Protein AF-A0A7H4NYJ3-F1 (afdb_monomer_lite)

Sequence (142 aa):
MNAIDPRCFAASTINTISISGGKDSLAQWLRAIENDVPHISVFADTGHEHPQTMEYLDYLESKLGKVIRVKADFTRQIEGKRKFIAEKWPVSLVQECGMSPDEAAERIHRALEILKPTGNPFLDLCMWKGRFPFNKGPFLHV

InterPro domains:
  IPR002500 Phosphoadenosine phosphosulphate reductase domain [PF01507] (16-103)
  IPR014729 Rossmann-like alpha/beta/alpha sandwich fold [G3DSA:3.40.50.620] (9-100)

Secondary structure (DSSP, 8-state):
--PPPGGGG-TT---EEEE-SSHHHHHHHHHHHHTT---EEEEEE-S---HHHHHHHHHHHHHH--EEEEE---HHHHHHHHHHHHHHHHHHHHHTT---HHHHHHHHHHHHHH-S--S-HHHHHHHHHTS--BTTB-SS--

Foldseek 3Di:
DPDDDCLLVDPPDEAEQEDQLDPVSVVVLVVCVVVVRDYAAEYECQLPDDVVSVVSVVVCCVPRHDYHYDYDDCQVLLVVVLVCLVPPQCCCCCPVVVDDSVVSVVVSVVLNVPSHDPVRNQVNVCNSVVHHADDVRHPDDD

pLDDT: mean 93.86, std 8.03, range [46.22, 98.12]

Radius of gyration: 21.92 Å; chains: 1; bounding box: 50×28×57 Å

Structure (mmCIF, N/CA/C/O backbone):
data_AF-A0A7H4NYJ3-F1
#
_entry.id   AF-A0A7H4NYJ3-F1
#
loop_
_atom_site.group_PDB
_atom_site.id
_atom_site.type_symbol
_atom_site.label_atom_id
_atom_site.label_alt_id
_atom_site.label_comp_id
_atom_site.label_asym_id
_atom_site.label_entity_id
_atom_site.label_seq_id
_atom_site.pdbx_PDB_ins_code
_atom_site.Cartn_x
_atom_site.Cartn_y
_atom_site.Cartn_z
_atom_site.occupancy
_atom_site.B_iso_or_equiv
_atom_site.auth_seq_id
_atom_site.auth_comp_id
_atom_site.auth_asym_id
_atom_site.auth_atom_id
_atom_site.pdbx_PDB_model_num
ATOM 1 N N . MET A 1 1 ? -16.957 19.275 25.413 1.00 50.69 1 MET A N 1
ATOM 2 C CA . MET A 1 1 ? -17.313 18.041 24.682 1.00 50.69 1 MET A CA 1
ATOM 3 C C . MET A 1 1 ? -16.853 18.220 23.248 1.00 50.69 1 MET A C 1
ATOM 5 O O . MET A 1 1 ? -17.430 19.039 22.548 1.00 50.69 1 MET A O 1
ATOM 9 N N . ASN A 1 2 ? -15.772 17.552 22.839 1.00 61.06 2 ASN A N 1
ATOM 10 C CA . ASN A 1 2 ? -15.347 17.579 21.438 1.00 61.06 2 ASN A CA 1
ATOM 11 C C . ASN A 1 2 ? -16.333 16.725 20.641 1.00 61.06 2 ASN A C 1
ATOM 13 O O . ASN A 1 2 ? -16.286 15.498 20.726 1.00 61.06 2 ASN A O 1
ATOM 17 N N . ALA A 1 3 ? -17.265 17.383 19.955 1.00 83.81 3 ALA A N 1
ATOM 18 C CA . ALA A 1 3 ? -18.274 16.718 19.149 1.00 83.81 3 ALA A CA 1
ATOM 19 C C . ALA A 1 3 ? -17.587 15.961 18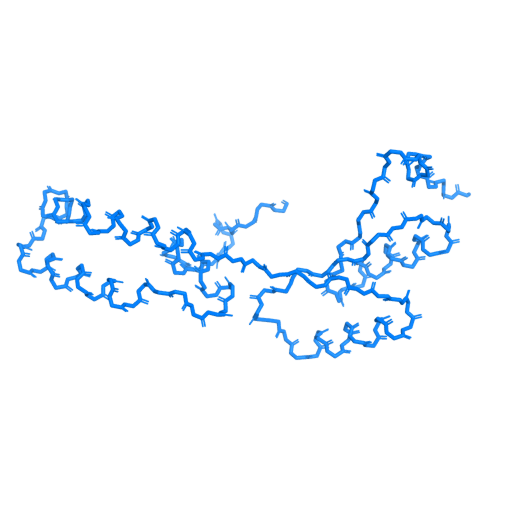.005 1.00 83.81 3 ALA A C 1
ATOM 21 O O . ALA A 1 3 ? -16.841 16.551 17.224 1.00 83.81 3 ALA A O 1
ATOM 22 N N . ILE A 1 4 ? -17.813 14.650 17.935 1.00 93.50 4 ILE A N 1
ATOM 23 C CA . ILE A 1 4 ? -17.545 13.888 16.717 1.00 93.50 4 ILE A CA 1
ATOM 24 C C . ILE A 1 4 ? -18.480 14.417 15.627 1.00 93.50 4 ILE A C 1
ATOM 26 O O . ILE A 1 4 ? -19.634 14.743 15.907 1.00 93.50 4 ILE A O 1
ATOM 30 N N . ASP A 1 5 ? -17.983 14.509 14.396 1.00 93.88 5 ASP A N 1
ATOM 31 C CA . ASP A 1 5 ? -18.804 14.910 13.258 1.00 93.88 5 ASP A CA 1
ATOM 32 C C . ASP A 1 5 ? -20.020 13.967 13.118 1.00 93.88 5 ASP A C 1
ATOM 34 O O . ASP A 1 5 ? -19.830 12.753 12.985 1.00 93.88 5 ASP A O 1
ATOM 38 N N . PRO A 1 6 ? -21.268 14.477 13.122 1.00 94.50 6 PRO A N 1
ATOM 39 C CA . PRO A 1 6 ? -22.465 13.640 13.028 1.00 94.50 6 PRO A CA 1
ATOM 40 C C . PRO A 1 6 ? -22.505 12.745 11.783 1.00 94.50 6 PRO A C 1
ATOM 42 O O . PRO A 1 6 ? -23.139 11.689 11.800 1.00 94.50 6 PRO A O 1
ATOM 45 N N . ARG A 1 7 ? -21.809 13.126 10.702 1.00 95.06 7 ARG A N 1
ATOM 46 C CA . ARG A 1 7 ? -21.730 12.332 9.466 1.00 95.06 7 ARG A CA 1
ATOM 47 C C . ARG A 1 7 ? -21.062 10.980 9.679 1.00 95.06 7 ARG A C 1
ATOM 49 O O . ARG A 1 7 ? -21.376 10.050 8.937 1.00 95.06 7 ARG A O 1
ATOM 56 N N . CYS A 1 8 ? -20.214 10.847 10.700 1.00 96.12 8 CYS A N 1
ATOM 57 C CA . CYS A 1 8 ? -19.591 9.580 11.069 1.00 96.12 8 CYS A CA 1
ATOM 58 C C . CYS A 1 8 ? -20.615 8.517 11.511 1.00 96.12 8 CYS A C 1
ATOM 60 O O . CYS A 1 8 ? -20.285 7.338 11.525 1.00 96.12 8 CYS A O 1
ATOM 62 N N . PHE A 1 9 ? -21.853 8.901 11.834 1.00 96.38 9 PHE A N 1
ATOM 63 C CA . PHE A 1 9 ? -22.914 7.977 12.252 1.00 96.38 9 PHE A CA 1
ATOM 64 C C . PHE A 1 9 ? -23.999 7.765 11.185 1.00 96.38 9 PHE A C 1
ATOM 66 O O . PHE A 1 9 ? -24.966 7.043 11.423 1.00 96.38 9 PHE A O 1
ATOM 73 N N . ALA A 1 10 ? -23.882 8.393 10.011 1.00 96.19 10 ALA A N 1
ATOM 74 C CA . ALA A 1 10 ? -24.883 8.246 8.960 1.00 96.19 10 ALA A CA 1
ATOM 75 C C . ALA A 1 10 ? -24.819 6.848 8.317 1.00 96.19 10 ALA A C 1
ATOM 77 O O . ALA A 1 10 ? -23.743 6.330 8.033 1.00 96.19 10 ALA A O 1
ATOM 78 N N . ALA A 1 11 ? -25.983 6.256 8.026 1.00 92.88 11 ALA A N 1
ATOM 79 C CA . ALA A 1 11 ? -26.090 4.884 7.512 1.00 92.88 11 ALA A CA 1
ATOM 80 C C . ALA A 1 11 ? -25.396 4.656 6.152 1.00 92.88 11 ALA A C 1
ATOM 82 O O . ALA A 1 11 ? -25.026 3.532 5.828 1.00 92.88 11 ALA A O 1
ATOM 83 N N . SER A 1 12 ? -25.217 5.712 5.354 1.00 94.44 12 SER A N 1
ATOM 84 C CA . SER A 1 12 ? -24.526 5.676 4.059 1.00 94.44 12 SER A CA 1
ATOM 85 C C . SER A 1 12 ? -23.048 6.081 4.140 1.00 94.44 12 SER A C 1
ATOM 87 O O . SER A 1 12 ? -22.437 6.345 3.105 1.00 94.44 12 SER A O 1
ATOM 89 N N . THR A 1 13 ? -22.478 6.185 5.344 1.00 95.81 13 THR A N 1
ATOM 90 C CA . THR A 1 13 ? -21.075 6.558 5.560 1.00 95.81 13 THR A CA 1
ATOM 91 C C . THR A 1 13 ? -20.243 5.330 5.910 1.00 95.81 13 THR A C 1
ATOM 93 O O . THR A 1 13 ? -20.614 4.532 6.766 1.00 95.81 13 THR A O 1
ATOM 96 N N . ILE A 1 14 ? -19.068 5.215 5.288 1.00 96.25 14 ILE A N 1
ATOM 97 C CA . ILE A 1 14 ? -18.027 4.265 5.689 1.00 96.25 14 ILE A CA 1
ATOM 98 C C . ILE A 1 14 ? -16.869 5.077 6.262 1.00 96.25 14 ILE A C 1
ATOM 100 O O . ILE A 1 14 ? -16.183 5.781 5.522 1.00 96.25 14 ILE A O 1
ATOM 104 N N . ASN A 1 15 ? -16.641 4.979 7.573 1.00 97.31 15 ASN A N 1
ATOM 105 C CA . ASN A 1 15 ? -15.473 5.597 8.195 1.00 97.31 15 ASN A CA 1
ATOM 106 C C . ASN A 1 15 ? -14.288 4.638 8.124 1.00 97.31 15 ASN A C 1
ATOM 108 O O . ASN A 1 15 ? -14.364 3.501 8.592 1.00 97.31 15 ASN A O 1
ATOM 112 N N . THR A 1 16 ? -13.174 5.110 7.582 1.00 97.12 16 THR A N 1
ATOM 113 C CA . THR A 1 16 ? -11.915 4.363 7.549 1.00 97.12 16 THR A CA 1
ATOM 114 C C . THR A 1 16 ? -10.873 5.066 8.400 1.00 97.12 16 THR A C 1
ATOM 116 O O . THR A 1 16 ? -10.687 6.277 8.277 1.00 97.12 16 THR A O 1
ATOM 119 N N . ILE A 1 17 ? -10.155 4.309 9.222 1.00 97.31 17 ILE A N 1
ATOM 120 C CA . ILE A 1 17 ? -9.027 4.811 10.004 1.00 97.31 17 ILE A CA 1
ATOM 121 C C . ILE A 1 17 ? -7.765 4.149 9.467 1.00 97.31 17 ILE A C 1
ATOM 123 O O . ILE A 1 17 ? -7.596 2.937 9.584 1.00 97.31 17 ILE A O 1
ATOM 127 N N . SER A 1 18 ? -6.889 4.951 8.859 1.00 96.75 18 SER A N 1
ATOM 128 C CA . SER A 1 18 ? -5.582 4.475 8.412 1.00 96.75 18 SER A CA 1
ATOM 129 C C . SER A 1 18 ? -4.658 4.350 9.617 1.00 96.75 18 SER A C 1
ATOM 131 O O . SER A 1 18 ? -4.306 5.347 10.246 1.00 96.75 18 SER A O 1
ATOM 133 N N . ILE A 1 19 ? -4.252 3.127 9.923 1.00 96.75 19 ILE A N 1
ATOM 134 C CA . ILE A 1 19 ? -3.294 2.810 10.974 1.00 96.75 19 ILE A CA 1
ATOM 135 C C . ILE A 1 19 ? -1.907 2.768 10.341 1.00 96.75 19 ILE A C 1
ATOM 137 O O . ILE A 1 19 ? -1.750 2.238 9.247 1.00 96.75 19 ILE A O 1
ATOM 141 N N . SER A 1 20 ? -0.906 3.342 11.004 1.00 94.44 20 SER A N 1
ATOM 142 C CA . SER A 1 20 ? 0.501 3.274 10.572 1.00 94.44 20 SER A CA 1
ATOM 143 C C . SER A 1 20 ? 1.423 2.658 11.624 1.00 94.44 20 SER A C 1
ATOM 145 O O . SER A 1 20 ? 2.619 2.533 11.397 1.00 94.44 20 SER A O 1
ATOM 147 N N . GLY A 1 21 ? 0.889 2.330 12.806 1.00 92.88 21 GLY A N 1
ATOM 148 C CA . GLY A 1 21 ? 1.692 2.018 13.992 1.00 92.88 21 GLY A CA 1
ATOM 149 C C . GLY A 1 21 ? 2.249 3.266 14.692 1.00 92.88 21 GLY A C 1
ATOM 150 O O . GLY A 1 21 ? 2.933 3.154 15.703 1.00 92.88 21 GLY A O 1
ATOM 151 N N . GLY A 1 22 ? 1.948 4.471 14.194 1.00 95.19 22 GLY A N 1
ATOM 152 C CA . GLY A 1 22 ? 2.324 5.731 14.831 1.00 95.19 22 GLY A CA 1
ATOM 153 C C . GLY A 1 22 ? 1.298 6.227 15.856 1.00 95.19 22 GLY A C 1
ATOM 154 O O . GLY A 1 22 ? 0.101 5.940 15.755 1.00 95.19 22 GLY A O 1
ATOM 155 N N . LYS A 1 23 ? 1.762 7.061 16.796 1.00 96.12 23 LYS A N 1
ATOM 156 C CA . LYS A 1 23 ? 0.959 7.630 17.896 1.00 96.12 23 LYS A CA 1
ATOM 157 C C . LYS A 1 23 ? -0.320 8.347 17.439 1.00 96.12 23 LYS A C 1
ATOM 159 O O . LYS A 1 23 ? -1.352 8.210 18.082 1.00 96.12 23 LYS A O 1
ATOM 164 N N . ASP A 1 24 ? -0.263 9.079 16.325 1.00 96.69 24 ASP A N 1
ATOM 165 C CA . ASP A 1 24 ? -1.386 9.907 15.867 1.00 96.69 24 ASP A CA 1
ATOM 166 C C . ASP A 1 24 ? -2.491 9.032 15.253 1.00 96.69 24 ASP A C 1
ATOM 168 O O . ASP A 1 24 ? -3.672 9.221 15.540 1.00 96.69 24 ASP A O 1
ATOM 172 N N . SER A 1 25 ? -2.103 7.994 14.499 1.00 96.50 25 SER A N 1
ATOM 173 C CA . SER A 1 25 ? -3.044 6.993 13.980 1.00 96.50 25 SER A CA 1
ATOM 174 C C . SER A 1 25 ? -3.712 6.184 15.097 1.00 96.50 25 SER A C 1
ATOM 176 O O . SER A 1 25 ? -4.910 5.910 15.034 1.00 96.50 25 SER A O 1
ATOM 178 N N . LEU A 1 26 ? -2.965 5.876 16.166 1.00 97.75 26 LEU A N 1
ATOM 179 C CA . LEU A 1 26 ? -3.509 5.241 17.364 1.00 97.75 26 LEU A CA 1
ATOM 180 C C . LEU A 1 26 ? -4.488 6.165 18.095 1.00 97.75 26 LEU A C 1
ATOM 182 O O . LEU A 1 26 ? -5.574 5.728 18.462 1.00 97.75 26 LEU A O 1
ATOM 186 N N . ALA A 1 27 ? -4.132 7.437 18.289 1.00 97.38 27 ALA A N 1
ATOM 187 C CA . ALA A 1 27 ? -5.001 8.405 18.952 1.00 97.38 27 ALA A CA 1
ATOM 188 C C . ALA A 1 27 ? -6.339 8.560 18.213 1.00 97.38 27 ALA A C 1
ATOM 190 O O . ALA A 1 27 ? -7.390 8.592 18.851 1.00 97.38 27 ALA A O 1
ATOM 191 N N . GLN A 1 28 ? -6.319 8.588 16.877 1.00 96.44 28 GLN A N 1
ATOM 192 C CA . GLN A 1 28 ? -7.541 8.611 16.071 1.00 96.44 28 GLN A CA 1
ATOM 193 C C . GLN A 1 28 ? -8.381 7.338 16.252 1.00 96.44 28 GLN A C 1
ATOM 195 O O . GLN A 1 28 ? -9.603 7.428 16.365 1.00 96.44 28 GLN A O 1
ATOM 200 N N . TRP A 1 29 ? -7.745 6.165 16.313 1.00 97.81 29 TRP A N 1
ATOM 201 C CA . TRP A 1 29 ? -8.447 4.900 16.531 1.00 97.81 29 TRP A CA 1
ATOM 202 C C . TRP A 1 29 ? -9.102 4.834 17.915 1.00 97.81 29 TRP A C 1
ATOM 204 O O . TRP A 1 29 ? -10.299 4.569 18.017 1.00 97.81 29 TRP A O 1
ATOM 214 N N . LEU A 1 30 ? -8.356 5.172 18.971 1.00 97.81 30 LEU A N 1
ATOM 215 C CA . LEU A 1 30 ? -8.881 5.240 20.337 1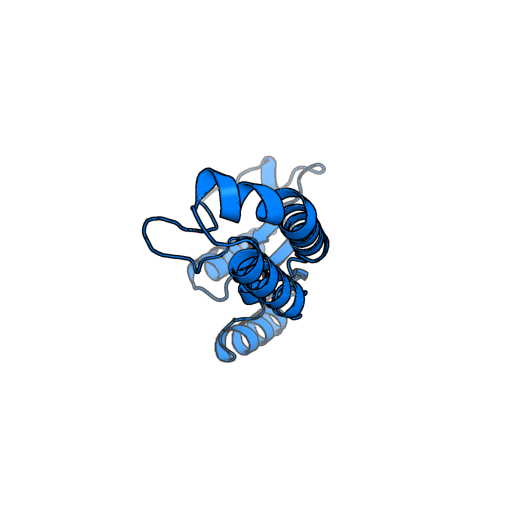.00 97.81 30 LEU A CA 1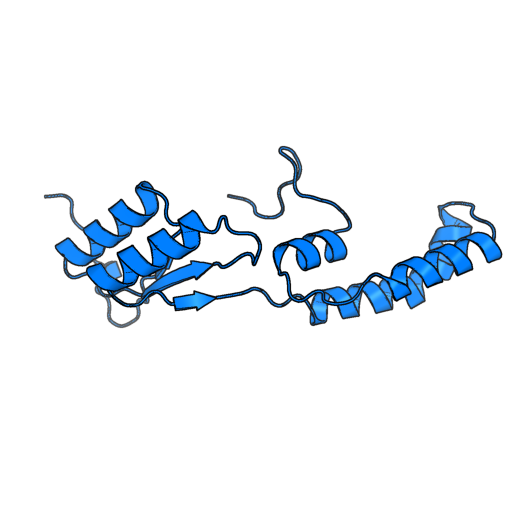
ATOM 216 C C . LEU A 1 30 ? -10.031 6.240 20.441 1.00 97.81 30 LEU A C 1
ATOM 218 O O . LEU A 1 30 ? -11.065 5.929 21.021 1.00 97.81 30 LEU A O 1
ATOM 222 N N . ARG A 1 31 ? -9.905 7.404 19.793 1.00 96.81 31 ARG A N 1
ATOM 223 C CA . ARG A 1 31 ? -10.968 8.410 19.755 1.00 96.81 31 ARG A CA 1
ATOM 224 C C . ARG A 1 31 ? -12.258 7.866 19.142 1.00 96.81 31 ARG A C 1
ATOM 226 O O . ARG A 1 31 ? -13.335 8.179 19.643 1.00 96.81 31 ARG A O 1
ATOM 233 N N . ALA A 1 32 ? -12.163 7.089 18.066 1.00 97.00 32 ALA A N 1
ATOM 234 C CA . ALA A 1 32 ? -13.324 6.473 17.434 1.00 97.00 32 ALA A CA 1
ATOM 235 C C . ALA A 1 32 ? -13.974 5.418 18.340 1.00 97.00 32 ALA A C 1
ATOM 237 O O . ALA A 1 32 ? -15.196 5.414 18.465 1.00 97.00 32 ALA A O 1
ATOM 238 N N . ILE A 1 33 ? -13.166 4.587 19.010 1.00 97.12 33 ILE A N 1
ATOM 239 C CA . ILE A 1 33 ? -13.638 3.582 19.976 1.00 97.12 33 ILE A CA 1
ATOM 240 C C . ILE A 1 33 ? -14.356 4.250 21.155 1.00 97.12 33 ILE A C 1
ATOM 242 O O . ILE A 1 33 ? -15.485 3.895 21.463 1.00 97.12 33 ILE A O 1
ATOM 246 N N . GLU A 1 34 ? -13.742 5.258 21.779 1.00 96.94 34 GLU A N 1
ATOM 247 C CA . GLU A 1 34 ? -14.295 5.971 22.942 1.00 96.94 34 GLU A CA 1
ATOM 248 C C . GLU A 1 34 ? -15.615 6.705 22.662 1.00 96.94 34 GLU A C 1
ATOM 250 O O . GLU A 1 34 ? -16.299 7.111 23.597 1.00 96.94 34 GLU A O 1
ATOM 255 N N . ASN A 1 35 ? -15.941 6.945 21.389 1.00 96.56 35 ASN A N 1
ATOM 256 C CA . ASN A 1 35 ? -17.152 7.654 20.972 1.00 96.56 35 ASN A CA 1
ATOM 257 C C . ASN A 1 35 ? -18.090 6.761 20.142 1.00 96.56 35 ASN A C 1
ATOM 259 O O . ASN A 1 35 ? -18.938 7.293 19.425 1.00 96.56 35 ASN A O 1
ATOM 263 N N . ASP A 1 36 ? -17.908 5.437 20.196 1.00 95.94 36 ASP A N 1
ATOM 264 C CA . ASP A 1 36 ? -18.739 4.440 19.507 1.00 95.94 36 ASP A CA 1
ATOM 265 C C . ASP A 1 36 ? -18.926 4.719 18.003 1.00 95.94 36 ASP A C 1
ATOM 267 O O . ASP A 1 36 ? -19.971 4.442 17.413 1.00 95.94 36 ASP A O 1
ATOM 271 N N . VAL A 1 37 ? -17.907 5.290 17.354 1.00 96.88 37 VAL A N 1
ATOM 272 C CA . VAL A 1 37 ? -17.952 5.599 15.922 1.00 96.88 37 VAL A CA 1
ATOM 273 C C . VAL A 1 37 ? -17.807 4.299 15.132 1.00 96.88 37 VAL A C 1
ATOM 275 O O . VAL A 1 37 ? -16.764 3.650 15.251 1.00 96.88 37 VAL A O 1
ATOM 278 N N . PRO A 1 38 ? -18.769 3.915 14.272 1.00 96.56 38 PRO A N 1
ATOM 279 C CA . PRO A 1 38 ? -18.612 2.747 13.409 1.00 96.56 38 PRO A CA 1
ATOM 280 C C . PRO A 1 38 ? -17.452 2.971 12.437 1.00 96.56 38 PRO A C 1
ATOM 282 O O . PRO A 1 38 ? -17.466 3.944 11.686 1.00 96.56 38 PRO A O 1
ATOM 285 N N . HIS A 1 39 ? -16.435 2.110 12.434 1.00 97.38 39 HIS A N 1
ATOM 286 C CA . HIS A 1 39 ? -15.243 2.319 11.611 1.00 97.38 39 HIS A CA 1
ATOM 287 C C . HIS A 1 39 ? -14.603 1.016 11.136 1.00 97.38 39 HIS A C 1
ATOM 289 O O . HIS A 1 39 ? -14.838 -0.062 11.679 1.00 97.38 39 HIS A O 1
ATOM 295 N N . ILE A 1 40 ? -13.758 1.151 10.117 1.00 97.94 40 ILE A N 1
ATOM 296 C CA . ILE A 1 40 ? -12.879 0.104 9.609 1.00 97.94 40 ILE A CA 1
ATOM 297 C C . ILE A 1 40 ? -11.436 0.571 9.792 1.00 97.94 40 ILE A C 1
ATOM 299 O O . ILE A 1 40 ? -11.017 1.562 9.189 1.00 97.94 40 ILE A O 1
ATOM 303 N N . SER A 1 41 ? -10.671 -0.153 10.601 1.00 98.12 41 SER A N 1
ATOM 304 C CA . SER A 1 41 ? -9.231 0.069 10.745 1.00 98.12 41 SER A CA 1
ATOM 305 C C . SER A 1 41 ? -8.488 -0.600 9.594 1.00 98.12 41 SER A C 1
ATOM 307 O O . SER A 1 41 ? -8.687 -1.788 9.333 1.00 98.12 41 SER A O 1
ATOM 309 N N . VAL A 1 42 ? -7.645 0.155 8.891 1.00 98.06 42 VAL A N 1
ATOM 310 C CA . VAL A 1 42 ? -6.927 -0.306 7.695 1.00 98.06 42 VAL A CA 1
ATOM 311 C C . VAL A 1 42 ? -5.440 0.001 7.824 1.00 98.06 42 VAL A C 1
ATOM 313 O O . VAL A 1 42 ? -5.067 1.121 8.156 1.00 98.06 42 VAL A O 1
ATOM 316 N N . PHE A 1 43 ? -4.590 -0.973 7.517 1.00 97.56 43 PHE A N 1
ATOM 317 C CA . PHE A 1 43 ? -3.144 -0.810 7.398 1.00 97.56 43 PHE A CA 1
ATOM 318 C C . PHE A 1 43 ? -2.714 -1.013 5.941 1.00 97.56 43 PHE A C 1
ATOM 320 O O . PHE A 1 43 ? -3.036 -2.038 5.333 1.00 97.56 43 PHE A O 1
ATOM 327 N N . ALA A 1 44 ? -1.988 -0.044 5.383 1.00 95.38 44 ALA A N 1
ATOM 328 C CA . ALA A 1 44 ? -1.413 -0.135 4.044 1.00 95.38 44 ALA A CA 1
ATOM 329 C C . ALA A 1 44 ? -0.002 -0.735 4.127 1.00 95.38 44 ALA A C 1
ATOM 331 O O . ALA A 1 44 ? 0.968 -0.024 4.365 1.00 95.38 44 ALA A O 1
ATOM 332 N N . ASP A 1 45 ? 0.101 -2.049 3.933 1.00 94.94 45 ASP A N 1
ATOM 333 C CA . ASP A 1 45 ? 1.363 -2.781 4.008 1.00 94.94 45 ASP A CA 1
ATOM 334 C C . ASP A 1 45 ? 2.190 -2.539 2.735 1.00 94.94 45 ASP A C 1
ATOM 336 O O . ASP A 1 45 ? 1.823 -2.943 1.625 1.00 94.94 45 ASP A O 1
ATOM 340 N N . THR A 1 46 ? 3.323 -1.859 2.901 1.00 91.69 46 THR A N 1
ATOM 341 C CA . THR A 1 46 ? 4.252 -1.528 1.813 1.00 91.69 46 THR A CA 1
ATOM 342 C C . THR A 1 46 ? 5.123 -2.711 1.381 1.00 91.69 46 THR A C 1
ATOM 344 O O . THR A 1 46 ? 5.801 -2.639 0.355 1.00 91.69 46 THR A O 1
ATOM 347 N N . GLY A 1 47 ? 5.131 -3.803 2.150 1.00 91.88 47 GLY A N 1
ATOM 348 C CA . GLY A 1 47 ? 6.071 -4.917 2.040 1.00 91.88 47 GLY A CA 1
ATOM 349 C C . GLY A 1 47 ? 7.502 -4.572 2.454 1.00 91.88 47 GLY A C 1
ATOM 350 O O . GLY A 1 47 ? 8.392 -5.401 2.274 1.00 91.88 47 GLY A O 1
ATOM 351 N N . HIS A 1 48 ? 7.747 -3.372 2.987 1.00 92.75 48 HIS A N 1
ATOM 352 C CA . HIS A 1 48 ? 9.062 -2.922 3.451 1.00 92.75 48 HIS A CA 1
ATOM 353 C C . HIS A 1 48 ? 8.996 -2.262 4.839 1.00 92.75 48 HIS A C 1
ATOM 355 O O . HIS A 1 48 ? 9.788 -1.383 5.173 1.00 92.75 48 HIS A O 1
ATOM 361 N N . GLU A 1 49 ? 8.028 -2.682 5.649 1.00 93.81 49 GLU A N 1
ATOM 362 C CA . GLU A 1 49 ? 7.851 -2.200 7.015 1.00 93.81 49 GLU A CA 1
ATOM 363 C C . GLU A 1 49 ? 8.908 -2.775 7.954 1.00 93.81 49 GLU A C 1
ATOM 365 O O . GLU A 1 49 ? 9.372 -3.907 7.791 1.00 93.81 49 GLU A O 1
ATOM 370 N N . HIS A 1 50 ? 9.260 -2.009 8.985 1.00 94.44 50 HIS A N 1
ATOM 371 C CA . HIS A 1 50 ? 10.138 -2.517 10.031 1.00 94.44 50 HIS A CA 1
ATOM 372 C C . HIS A 1 50 ? 9.438 -3.655 10.807 1.00 94.44 50 HIS A C 1
ATOM 374 O O . HIS A 1 50 ? 8.264 -3.498 11.153 1.00 94.44 50 HIS A O 1
ATOM 380 N N . PRO A 1 51 ? 10.120 -4.767 11.159 1.00 96.12 51 PRO A N 1
ATOM 381 C CA . PRO A 1 51 ? 9.498 -5.879 11.888 1.00 96.12 51 PRO A CA 1
ATOM 382 C C . PRO A 1 51 ? 8.780 -5.455 13.176 1.00 96.12 51 PRO A C 1
ATOM 384 O O . PRO A 1 51 ? 7.655 -5.878 13.421 1.00 96.12 51 PRO A O 1
ATOM 387 N N . GLN A 1 52 ? 9.368 -4.525 13.938 1.00 96.31 52 GLN A N 1
ATOM 388 C CA . GLN A 1 52 ? 8.738 -3.984 15.152 1.00 96.31 52 GLN A CA 1
ATOM 389 C C . GLN A 1 52 ? 7.418 -3.248 14.875 1.00 96.31 52 GLN A C 1
ATOM 391 O O . GLN A 1 52 ? 6.535 -3.246 15.726 1.00 96.31 52 GLN A O 1
ATOM 396 N N . THR A 1 53 ? 7.259 -2.628 13.699 1.00 95.44 53 THR A N 1
ATOM 397 C CA . THR A 1 53 ? 5.980 -2.021 13.303 1.00 95.44 53 THR A CA 1
ATOM 398 C C . THR A 1 53 ? 4.919 -3.102 13.155 1.00 95.44 53 THR A C 1
ATOM 400 O O . THR A 1 53 ? 3.810 -2.943 13.654 1.00 95.44 53 THR A O 1
ATOM 403 N N . MET A 1 54 ? 5.265 -4.223 12.522 1.00 96.56 54 MET A N 1
ATOM 404 C CA . MET A 1 54 ? 4.341 -5.338 12.319 1.00 96.56 54 MET A CA 1
ATOM 405 C C . MET A 1 54 ? 3.953 -5.996 13.647 1.00 96.56 54 MET A C 1
ATOM 407 O O . MET A 1 54 ? 2.766 -6.179 13.899 1.00 96.56 54 MET A O 1
ATOM 411 N N . GLU A 1 55 ? 4.923 -6.242 14.532 1.00 97.75 55 GLU A N 1
ATOM 412 C CA . GLU A 1 55 ? 4.678 -6.743 15.894 1.00 97.75 55 GLU A CA 1
ATOM 413 C C . GLU A 1 55 ? 3.781 -5.792 16.698 1.00 97.75 55 GLU A C 1
ATOM 415 O O . GLU A 1 55 ? 2.874 -6.217 17.416 1.00 97.75 55 GLU A O 1
ATOM 420 N N . TYR A 1 56 ? 4.003 -4.482 16.564 1.00 97.50 56 TYR A N 1
ATOM 421 C CA . TYR A 1 56 ? 3.179 -3.488 17.236 1.00 97.50 56 TYR A CA 1
ATOM 422 C C . TYR A 1 56 ? 1.747 -3.456 16.689 1.00 97.50 56 TYR A C 1
ATOM 424 O O . TYR A 1 56 ? 0.802 -3.328 17.465 1.00 97.50 56 TYR A O 1
ATOM 432 N N . LEU A 1 57 ? 1.559 -3.622 15.378 1.00 97.44 57 LEU A N 1
ATOM 433 C CA . LEU A 1 57 ? 0.231 -3.741 14.775 1.00 97.44 57 LEU A CA 1
ATOM 434 C C . LEU A 1 57 ? -0.494 -5.005 15.246 1.00 97.44 57 LEU A C 1
ATOM 436 O O . LEU A 1 57 ? -1.680 -4.916 15.553 1.00 97.44 57 LEU A O 1
ATOM 440 N N . ASP A 1 58 ? 0.204 -6.138 15.369 1.00 97.88 58 ASP A N 1
ATOM 441 C CA . ASP A 1 58 ? -0.356 -7.373 15.936 1.00 97.88 58 ASP A CA 1
ATOM 442 C C . ASP A 1 58 ? -0.803 -7.149 17.391 1.00 97.88 58 ASP A C 1
ATOM 444 O O . ASP A 1 58 ? -1.904 -7.539 17.792 1.00 97.88 58 ASP A O 1
ATOM 448 N N . TYR A 1 59 ? 0.022 -6.453 18.183 1.00 98.00 59 TYR A N 1
ATOM 449 C CA . TYR A 1 59 ? -0.333 -6.060 19.544 1.00 98.00 59 TYR A CA 1
ATOM 450 C C . TYR A 1 59 ? -1.581 -5.168 19.574 1.00 98.00 59 TYR A C 1
ATOM 452 O O . TYR A 1 59 ? -2.513 -5.459 20.326 1.00 98.00 59 TYR A O 1
ATOM 460 N N . LEU A 1 60 ? -1.636 -4.109 18.763 1.00 97.38 60 LEU A N 1
ATOM 461 C CA . LEU A 1 60 ? -2.797 -3.218 18.706 1.00 97.38 60 LEU A CA 1
ATOM 462 C C . LEU A 1 60 ? -4.062 -3.961 18.266 1.00 97.38 60 LEU A C 1
ATOM 464 O O . LEU A 1 60 ? -5.108 -3.787 18.886 1.00 97.38 60 LEU A O 1
ATOM 468 N N . GLU A 1 61 ? -3.961 -4.828 17.261 1.00 97.25 61 GLU A N 1
ATOM 469 C CA . GLU A 1 61 ? -5.069 -5.655 16.782 1.00 97.25 61 GLU A CA 1
ATOM 470 C C . GLU A 1 61 ? -5.615 -6.565 17.894 1.00 97.25 61 GLU A C 1
ATOM 472 O O . GLU A 1 61 ? -6.829 -6.653 18.088 1.00 97.25 61 GLU A O 1
ATOM 477 N N . SER A 1 62 ? -4.730 -7.147 18.715 1.00 97.88 62 SER A N 1
ATOM 478 C CA . SER A 1 62 ? -5.115 -7.963 19.878 1.00 97.88 62 SER A CA 1
ATOM 479 C C . SER A 1 62 ? -5.841 -7.186 20.987 1.00 97.88 62 SER A C 1
ATOM 481 O O . SER A 1 62 ? -6.525 -7.790 21.815 1.00 97.88 62 SER A O 1
ATOM 483 N N . LYS A 1 63 ? -5.677 -5.857 21.042 1.00 97.88 63 LYS A N 1
ATOM 484 C CA . LYS A 1 63 ? -6.233 -4.994 22.098 1.00 97.88 63 LYS A CA 1
ATOM 485 C C . LYS A 1 63 ? -7.463 -4.214 21.658 1.00 97.88 63 LYS A C 1
ATOM 487 O O . LYS A 1 63 ? -8.357 -4.008 22.472 1.00 97.88 63 LYS A O 1
ATOM 492 N N . LEU A 1 64 ? -7.481 -3.753 20.413 1.00 97.19 64 LEU A N 1
ATOM 493 C CA . LEU A 1 64 ? -8.437 -2.764 19.913 1.00 97.19 64 LEU A CA 1
ATOM 494 C C . LEU A 1 64 ? -9.366 -3.324 18.830 1.00 97.19 64 LEU A C 1
ATOM 496 O O . LEU A 1 64 ? -10.380 -2.704 18.520 1.00 97.19 64 LEU A O 1
ATOM 500 N N . GLY A 1 65 ? -9.053 -4.501 18.282 1.00 96.12 65 GLY A N 1
ATOM 501 C CA . GLY A 1 65 ? -9.854 -5.170 17.264 1.00 96.12 65 GLY A CA 1
ATOM 502 C C . GLY A 1 65 ? -9.166 -5.248 15.904 1.00 96.12 65 GLY A C 1
ATOM 503 O O . GLY A 1 65 ? -8.061 -4.755 15.699 1.00 96.12 65 GLY A O 1
ATOM 504 N N . LYS A 1 66 ? -9.849 -5.903 14.962 1.00 97.19 66 LYS A N 1
ATOM 505 C CA . LYS A 1 66 ? -9.301 -6.285 13.657 1.00 97.19 66 LYS A CA 1
ATOM 506 C C . LYS A 1 66 ? -8.764 -5.092 12.858 1.00 97.19 66 LYS A C 1
ATOM 508 O O . LYS A 1 66 ? -9.459 -4.090 12.687 1.00 97.19 66 LYS A O 1
ATOM 513 N N . VAL A 1 67 ? -7.592 -5.267 12.254 1.00 98.00 67 VAL A N 1
ATOM 514 C CA . VAL A 1 67 ? -6.993 -4.345 11.285 1.00 98.00 67 VAL A CA 1
ATOM 515 C C . VAL A 1 67 ? -6.984 -5.006 9.909 1.00 98.00 67 VAL A C 1
ATOM 517 O O . VAL A 1 67 ? -6.370 -6.048 9.688 1.00 98.00 67 VAL A O 1
ATOM 520 N N . ILE A 1 68 ? -7.659 -4.396 8.937 1.00 98.00 68 ILE A N 1
ATOM 521 C CA . ILE A 1 68 ? -7.626 -4.868 7.551 1.00 98.00 68 ILE A CA 1
ATOM 522 C C . ILE A 1 68 ? -6.290 -4.469 6.929 1.00 98.00 68 ILE A C 1
ATOM 524 O O . ILE A 1 68 ? -6.009 -3.287 6.754 1.00 98.00 68 ILE A O 1
ATOM 528 N N . ARG A 1 69 ? -5.475 -5.453 6.552 1.00 96.88 69 ARG A N 1
ATOM 529 C CA . ARG A 1 69 ? -4.211 -5.215 5.846 1.00 96.88 69 ARG A CA 1
ATOM 530 C C . ARG A 1 69 ? -4.440 -5.254 4.343 1.00 96.88 69 ARG A C 1
ATOM 532 O O . ARG A 1 69 ? -4.982 -6.229 3.825 1.00 96.88 69 ARG A O 1
ATOM 539 N N . VAL A 1 70 ? -4.010 -4.208 3.649 1.00 95.62 70 VAL A N 1
ATOM 540 C CA . VAL A 1 70 ? -4.065 -4.114 2.187 1.00 95.62 70 VAL A CA 1
ATOM 541 C C . VAL A 1 70 ? -2.660 -3.962 1.622 1.00 95.62 70 VAL A C 1
ATOM 543 O O . VAL A 1 70 ? -1.827 -3.274 2.205 1.00 95.62 70 VAL A O 1
ATOM 546 N N . LYS A 1 71 ? -2.405 -4.603 0.480 1.00 94.62 71 LYS A N 1
ATOM 547 C CA . LYS A 1 71 ? -1.150 -4.505 -0.275 1.00 94.62 71 LYS A CA 1
ATOM 548 C C . LYS A 1 71 ? -1.445 -4.024 -1.682 1.00 94.62 71 LYS A C 1
ATOM 550 O O . LYS A 1 71 ? -2.415 -4.467 -2.295 1.00 94.62 71 LYS A O 1
ATOM 555 N N . ALA A 1 72 ? -0.609 -3.127 -2.190 1.00 94.38 72 ALA A N 1
ATOM 556 C CA . ALA A 1 72 ? -0.700 -2.705 -3.578 1.00 94.38 72 ALA A CA 1
ATOM 557 C C . ALA A 1 72 ? -0.184 -3.812 -4.511 1.00 94.38 72 ALA A C 1
ATOM 559 O O . ALA A 1 72 ? 0.845 -4.426 -4.237 1.00 94.38 72 ALA A O 1
ATOM 560 N N . ASP A 1 73 ? -0.884 -4.021 -5.626 1.00 95.50 73 ASP A N 1
ATOM 561 C CA . ASP A 1 73 ? -0.441 -4.872 -6.729 1.00 95.50 73 ASP A CA 1
ATOM 562 C C . ASP A 1 73 ? -0.099 -3.990 -7.938 1.00 95.50 73 ASP A C 1
ATOM 564 O O . ASP A 1 73 ? -0.930 -3.219 -8.434 1.00 95.50 73 ASP A O 1
ATOM 568 N N . PHE A 1 74 ? 1.150 -4.087 -8.396 1.00 96.19 74 PHE A N 1
ATOM 569 C CA . PHE A 1 74 ? 1.676 -3.333 -9.533 1.00 96.19 74 PHE A CA 1
ATOM 570 C C . PHE A 1 74 ? 1.869 -4.190 -10.787 1.00 96.19 74 PHE A C 1
ATOM 572 O O . PHE A 1 74 ? 2.424 -3.702 -11.773 1.00 96.19 74 PHE A O 1
ATOM 579 N N . THR A 1 75 ? 1.397 -5.439 -10.797 1.00 96.25 75 THR A N 1
ATOM 580 C CA . THR A 1 75 ? 1.581 -6.387 -11.906 1.00 96.25 75 THR A CA 1
ATOM 581 C C . THR A 1 75 ? 1.138 -5.794 -13.241 1.00 96.25 75 THR A C 1
ATOM 583 O O . THR A 1 75 ? 1.883 -5.822 -14.222 1.00 96.25 75 THR A O 1
ATOM 586 N N . ARG A 1 76 ? -0.044 -5.166 -13.282 1.00 96.94 76 ARG A N 1
ATOM 587 C CA . ARG A 1 76 ? -0.577 -4.543 -14.503 1.00 96.94 76 ARG A CA 1
ATOM 588 C C . ARG A 1 76 ? 0.262 -3.346 -14.962 1.00 96.94 76 ARG A C 1
ATOM 590 O O . ARG A 1 76 ? 0.459 -3.153 -16.161 1.00 96.94 76 ARG A O 1
ATOM 597 N N . GLN A 1 77 ? 0.736 -2.530 -14.028 1.00 96.88 77 GLN A N 1
ATOM 598 C CA . GLN A 1 77 ? 1.527 -1.329 -14.284 1.00 96.88 77 GLN A CA 1
ATOM 599 C C . GLN A 1 77 ? 2.918 -1.697 -14.808 1.00 96.88 77 GLN A C 1
ATOM 601 O O . GLN A 1 77 ? 3.391 -1.095 -15.774 1.00 96.88 77 GLN A O 1
ATOM 606 N N . ILE A 1 78 ? 3.541 -2.712 -14.205 1.00 97.44 78 ILE A N 1
ATOM 607 C CA . ILE A 1 78 ? 4.803 -3.297 -14.655 1.00 97.44 78 ILE A CA 1
ATOM 608 C C . ILE A 1 78 ? 4.634 -3.852 -16.067 1.00 97.44 78 ILE A C 1
ATOM 610 O O . ILE A 1 78 ? 5.403 -3.479 -16.948 1.00 97.44 78 ILE A O 1
ATOM 614 N N . GLU A 1 79 ? 3.593 -4.644 -16.329 1.00 97.31 79 GLU A N 1
ATOM 615 C CA . GLU A 1 79 ? 3.334 -5.194 -17.664 1.00 97.31 79 GLU A CA 1
ATOM 616 C C . GLU A 1 79 ? 3.132 -4.094 -18.719 1.00 97.31 79 GLU A C 1
ATOM 618 O O . GLU A 1 79 ? 3.718 -4.138 -19.800 1.00 97.31 79 GLU A O 1
ATOM 623 N N . GLY A 1 80 ? 2.383 -3.039 -18.389 1.00 97.19 80 GLY A N 1
ATOM 624 C CA . GLY A 1 80 ? 2.246 -1.872 -19.263 1.00 97.19 80 GLY A CA 1
ATOM 625 C C . GLY A 1 80 ? 3.585 -1.182 -19.550 1.00 97.19 80 GLY A C 1
ATOM 626 O O . GLY A 1 80 ? 3.863 -0.808 -20.690 1.00 97.19 80 GLY A O 1
ATOM 627 N N . LYS A 1 81 ? 4.453 -1.050 -18.539 1.00 96.88 81 LYS A N 1
ATOM 628 C CA . LYS A 1 81 ? 5.792 -0.469 -18.706 1.00 96.88 81 LYS A CA 1
ATOM 629 C C . LYS A 1 81 ? 6.703 -1.365 -19.549 1.00 96.88 81 LYS A C 1
ATOM 631 O O . LYS A 1 81 ? 7.450 -0.836 -20.367 1.00 96.88 81 LYS A O 1
ATOM 636 N N . ARG A 1 82 ? 6.616 -2.690 -19.402 1.00 97.56 82 ARG A N 1
ATOM 637 C CA . ARG A 1 82 ? 7.341 -3.660 -20.238 1.00 97.56 82 ARG A CA 1
ATOM 638 C C . ARG A 1 82 ? 6.951 -3.527 -21.706 1.00 97.56 82 ARG A C 1
ATOM 640 O O . ARG A 1 82 ? 7.836 -3.404 -22.546 1.00 97.56 82 ARG A O 1
ATOM 647 N N . LYS A 1 83 ? 5.650 -3.469 -22.010 1.00 97.81 83 LYS A N 1
ATOM 648 C CA . LYS A 1 83 ? 5.153 -3.235 -23.378 1.00 97.81 83 LYS A CA 1
ATOM 649 C C . LYS A 1 83 ? 5.673 -1.923 -23.951 1.00 97.81 83 LYS A C 1
ATOM 651 O O . LYS A 1 83 ? 6.222 -1.907 -25.045 1.00 97.81 83 LYS A O 1
ATOM 656 N N . PHE A 1 84 ? 5.604 -0.846 -23.169 1.00 96.56 84 PHE A N 1
ATOM 657 C CA . PHE A 1 84 ? 6.170 0.441 -23.568 1.00 96.56 84 PHE A CA 1
ATOM 658 C C . PHE A 1 84 ? 7.669 0.348 -23.890 1.00 96.56 84 PHE A C 1
ATOM 660 O O . PHE A 1 84 ? 8.104 0.893 -24.898 1.00 96.56 84 PHE A O 1
ATOM 667 N N . ILE A 1 85 ? 8.458 -0.344 -23.062 1.00 96.19 85 ILE A N 1
ATOM 668 C CA . ILE A 1 85 ? 9.889 -0.558 -23.320 1.00 96.19 85 ILE A CA 1
ATOM 669 C C . ILE A 1 85 ? 10.080 -1.325 -24.632 1.00 96.19 85 ILE A C 1
ATOM 671 O O . ILE A 1 85 ? 10.823 -0.866 -25.489 1.00 96.19 85 ILE A O 1
ATOM 675 N N . ALA A 1 86 ? 9.380 -2.444 -24.823 1.00 96.88 86 ALA A N 1
ATOM 676 C CA . ALA A 1 86 ? 9.522 -3.272 -26.019 1.00 96.88 86 ALA A CA 1
ATOM 677 C C . ALA A 1 86 ? 9.134 -2.535 -27.314 1.00 96.88 86 ALA A C 1
ATOM 679 O O . ALA A 1 86 ? 9.774 -2.727 -28.342 1.00 96.88 86 ALA A O 1
ATOM 680 N N . GLU A 1 87 ? 8.110 -1.682 -27.268 1.00 97.00 87 GLU A N 1
ATOM 681 C CA . GLU A 1 87 ? 7.567 -1.015 -28.457 1.00 97.00 87 GLU A CA 1
ATOM 682 C C . GLU A 1 87 ? 8.207 0.349 -28.745 1.00 97.00 87 GLU A C 1
ATOM 684 O O . GLU A 1 87 ? 8.349 0.731 -29.905 1.00 97.00 87 GLU A O 1
ATOM 689 N N . LYS A 1 88 ? 8.556 1.124 -27.709 1.00 96.50 88 LYS A N 1
ATOM 690 C CA . LYS A 1 88 ? 9.001 2.520 -27.867 1.00 96.50 88 LYS A CA 1
ATOM 691 C C . LYS A 1 88 ? 10.508 2.693 -27.768 1.00 96.50 88 LYS A C 1
ATOM 693 O O . LYS A 1 88 ? 11.060 3.487 -28.526 1.00 96.50 88 LYS A O 1
ATOM 698 N N . TRP A 1 89 ? 11.182 1.955 -26.883 1.00 96.62 89 TRP A N 1
ATOM 699 C CA . TRP A 1 89 ? 12.626 2.123 -26.692 1.00 96.62 89 TRP A CA 1
ATOM 700 C C . TRP A 1 89 ? 13.485 1.769 -27.912 1.00 96.62 89 TRP A C 1
ATOM 702 O O . TRP A 1 89 ? 14.487 2.463 -28.085 1.00 96.62 89 TRP A O 1
ATOM 712 N N . PRO A 1 90 ? 13.131 0.799 -28.789 1.00 96.38 90 PRO A N 1
ATOM 713 C CA . PRO A 1 90 ? 13.917 0.548 -30.000 1.00 96.38 90 PRO A CA 1
ATOM 714 C C . PRO A 1 90 ? 14.074 1.792 -30.881 1.00 96.38 90 PRO A C 1
ATOM 716 O O . PRO A 1 90 ? 15.102 1.971 -31.526 1.00 96.38 90 PRO A O 1
ATOM 719 N N . VAL A 1 91 ? 13.059 2.662 -30.887 1.00 95.44 91 VAL A N 1
ATOM 720 C CA . VAL A 1 91 ? 13.056 3.903 -31.664 1.00 95.44 91 VAL A CA 1
ATOM 721 C C . VAL A 1 91 ? 13.665 5.044 -30.856 1.00 95.44 91 VAL A C 1
ATOM 723 O O . VAL A 1 91 ? 14.611 5.678 -31.318 1.00 95.44 91 VAL A O 1
ATOM 726 N N . SER A 1 92 ? 13.173 5.290 -29.637 1.00 95.44 92 SER A N 1
ATOM 727 C CA . SER A 1 92 ? 13.575 6.469 -28.860 1.00 95.44 92 SER A CA 1
ATOM 728 C C . SER A 1 92 ? 15.045 6.423 -28.434 1.00 95.44 92 SER A C 1
ATOM 730 O O . SER A 1 92 ? 15.721 7.446 -28.462 1.00 95.44 92 SER A O 1
ATOM 732 N N . LEU A 1 93 ? 15.591 5.252 -28.082 1.00 95.44 93 LEU A N 1
ATOM 733 C CA . LEU A 1 93 ? 16.996 5.159 -27.665 1.00 95.44 93 LEU A CA 1
ATOM 734 C C . LEU A 1 93 ? 17.966 5.476 -28.810 1.00 95.44 93 LEU A C 1
ATOM 736 O O . LEU A 1 93 ? 18.998 6.101 -28.579 1.00 95.44 93 LEU A O 1
ATOM 740 N N . VAL A 1 94 ? 17.625 5.093 -30.040 1.00 96.00 94 VAL A N 1
ATOM 741 C CA . VAL A 1 94 ? 18.464 5.363 -31.213 1.00 96.00 94 VAL A CA 1
ATOM 742 C C . VAL A 1 94 ? 18.257 6.794 -31.705 1.00 96.00 94 VAL A C 1
ATOM 744 O O . VAL A 1 94 ? 19.217 7.539 -31.870 1.00 96.00 94 VAL A O 1
ATOM 747 N N . GLN A 1 95 ? 17.003 7.201 -31.920 1.00 95.62 95 GLN A N 1
ATOM 748 C CA . GLN A 1 95 ? 16.685 8.471 -32.581 1.00 95.62 95 GLN A CA 1
ATOM 749 C C . GLN A 1 95 ? 16.755 9.678 -31.644 1.00 95.62 95 GLN A C 1
ATOM 751 O O . GLN A 1 95 ? 17.174 10.750 -32.067 1.00 95.62 95 GLN A O 1
ATOM 756 N N . GLU A 1 96 ? 16.349 9.519 -30.383 1.00 95.25 96 GLU A N 1
ATOM 757 C CA . GLU A 1 96 ? 16.280 10.627 -29.422 1.00 95.25 96 GLU A CA 1
ATOM 758 C C . GLU A 1 96 ? 17.494 10.640 -28.487 1.00 95.25 96 GLU A C 1
ATOM 760 O O . GLU A 1 96 ? 17.980 11.710 -28.128 1.00 95.25 96 GLU A O 1
ATOM 765 N N . CYS A 1 97 ? 18.004 9.467 -28.092 1.00 92.44 97 CYS A N 1
ATOM 766 C CA . CYS A 1 97 ? 19.165 9.362 -27.199 1.00 92.4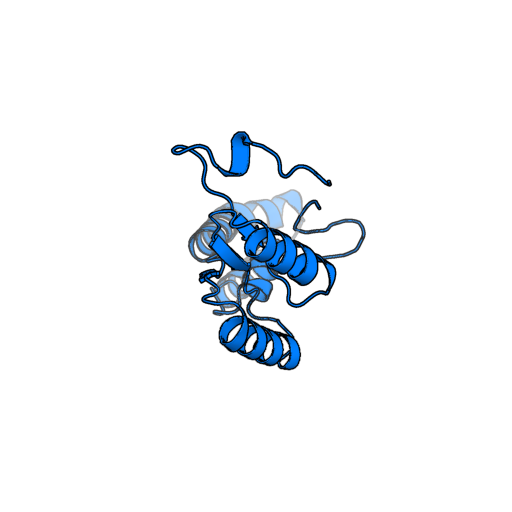4 97 CYS A CA 1
ATOM 767 C C . CYS A 1 97 ? 20.502 9.135 -27.926 1.00 92.44 97 CYS A C 1
ATOM 769 O O . CYS A 1 97 ? 21.540 9.164 -27.266 1.00 92.44 97 CYS A O 1
ATOM 771 N N . GLY A 1 98 ? 20.502 8.917 -29.247 1.00 94.81 98 GLY A N 1
ATOM 772 C CA . GLY A 1 98 ? 21.721 8.772 -30.051 1.00 94.81 98 GLY A CA 1
ATOM 773 C C . GLY A 1 98 ? 22.510 7.476 -29.821 1.00 94.81 98 GLY A C 1
ATOM 774 O O . GLY A 1 98 ? 23.693 7.433 -30.156 1.00 94.81 98 GLY A O 1
ATOM 775 N N . MET A 1 99 ? 21.899 6.436 -29.240 1.00 95.69 99 MET A N 1
ATOM 776 C CA . MET A 1 99 ? 22.552 5.132 -29.050 1.00 95.69 99 MET A CA 1
ATOM 777 C C . MET A 1 99 ? 22.691 4.373 -30.374 1.00 95.69 99 MET A C 1
ATOM 779 O O . MET A 1 99 ? 21.874 4.521 -31.286 1.00 95.69 99 MET A O 1
ATOM 783 N N . SER A 1 100 ? 23.691 3.492 -30.457 1.00 96.94 100 SER A N 1
ATOM 784 C CA . SER A 1 100 ? 23.756 2.520 -31.556 1.00 96.94 100 SER A CA 1
ATOM 785 C C . SER A 1 100 ? 22.614 1.490 -31.452 1.00 96.94 100 SER A C 1
ATOM 787 O O . SER A 1 100 ? 22.138 1.221 -30.344 1.00 96.94 100 SER A O 1
ATOM 789 N N . PRO A 1 101 ? 22.172 0.875 -32.568 1.00 95.88 101 PRO A N 1
ATOM 790 C CA . PRO A 1 101 ? 21.136 -0.160 -32.533 1.00 95.88 101 PRO A CA 1
ATOM 791 C C . PRO A 1 101 ? 21.465 -1.329 -31.594 1.00 95.88 101 PRO A C 1
ATOM 793 O O . PRO A 1 101 ? 20.591 -1.778 -30.854 1.00 95.88 101 PRO A O 1
ATOM 796 N N . ASP A 1 102 ? 22.725 -1.772 -31.571 1.00 96.88 102 ASP A N 1
ATOM 797 C CA . ASP A 1 102 ? 23.169 -2.885 -30.725 1.00 96.88 102 ASP A CA 1
ATOM 798 C C . ASP A 1 102 ? 23.155 -2.507 -29.235 1.00 96.88 102 ASP A C 1
ATOM 800 O O . ASP A 1 102 ? 22.685 -3.276 -28.396 1.00 96.88 102 ASP A O 1
ATOM 804 N N . GLU A 1 103 ? 23.595 -1.290 -28.895 1.00 96.25 103 GLU A N 1
ATOM 805 C CA . GLU A 1 103 ? 23.537 -0.779 -27.520 1.00 96.25 103 GLU A CA 1
ATOM 806 C C . GLU A 1 103 ? 22.089 -0.638 -27.027 1.00 96.25 103 GLU A C 1
ATOM 808 O O . GLU A 1 103 ? 21.768 -1.017 -25.895 1.00 96.25 103 GLU A O 1
ATOM 813 N N . ALA A 1 104 ? 21.195 -0.129 -27.880 1.00 96.38 104 ALA A N 1
ATOM 814 C CA . ALA A 1 104 ? 19.777 -0.014 -27.565 1.00 96.38 104 ALA A CA 1
ATOM 815 C C . ALA A 1 104 ? 19.140 -1.394 -27.338 1.00 96.38 104 ALA A C 1
ATOM 817 O O . ALA A 1 104 ? 18.417 -1.576 -26.354 1.00 96.38 104 ALA A O 1
ATOM 818 N N . ALA A 1 105 ? 19.437 -2.376 -28.197 1.00 96.75 105 ALA A N 1
ATOM 819 C CA . ALA A 1 105 ? 18.937 -3.743 -28.070 1.00 96.75 105 ALA A CA 1
ATOM 820 C C . ALA A 1 105 ? 19.387 -4.401 -26.756 1.00 96.75 105 ALA A C 1
ATOM 822 O O . ALA A 1 105 ? 18.555 -4.938 -26.021 1.00 96.75 105 ALA A O 1
ATOM 823 N N . GLU A 1 106 ? 20.670 -4.282 -26.407 1.00 97.38 106 GLU A N 1
ATOM 824 C CA . GLU A 1 106 ? 21.218 -4.806 -25.151 1.00 97.38 106 GLU A CA 1
ATOM 825 C C . GLU A 1 106 ? 20.557 -4.147 -23.928 1.00 97.38 106 GLU A C 1
ATOM 827 O O . GLU A 1 106 ? 20.187 -4.814 -22.956 1.00 97.38 106 GLU A O 1
ATOM 832 N N . ARG A 1 107 ? 20.333 -2.828 -23.974 1.00 96.44 107 ARG A N 1
ATOM 833 C CA . ARG A 1 107 ? 19.683 -2.091 -22.881 1.00 96.44 107 ARG A CA 1
ATOM 834 C C . ARG A 1 107 ? 18.218 -2.487 -22.702 1.00 96.44 107 ARG A C 1
ATOM 836 O O . ARG A 1 107 ? 17.756 -2.616 -21.566 1.00 96.44 107 ARG A O 1
ATOM 843 N N . ILE A 1 108 ? 17.496 -2.699 -23.801 1.00 97.12 108 ILE A N 1
ATOM 844 C CA . ILE A 1 108 ? 16.108 -3.180 -23.794 1.00 97.12 108 ILE A CA 1
ATOM 845 C C . ILE A 1 108 ? 16.041 -4.597 -23.231 1.00 97.1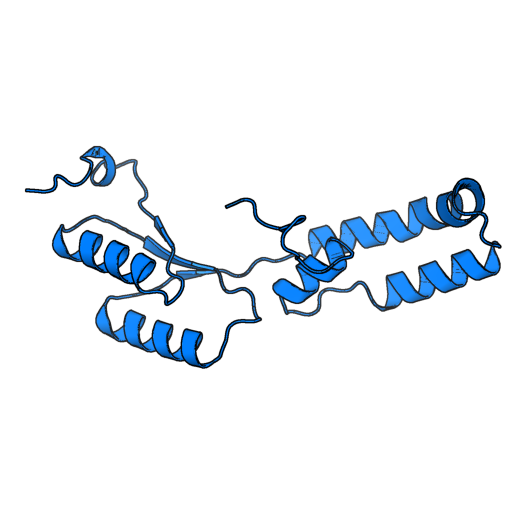2 108 ILE A C 1
ATOM 847 O O . ILE A 1 108 ? 15.209 -4.857 -22.360 1.00 97.12 108 ILE A O 1
ATOM 851 N N . HIS A 1 109 ? 16.937 -5.485 -23.670 1.00 97.69 109 HIS A N 1
ATOM 852 C CA . HIS A 1 109 ? 17.010 -6.858 -23.181 1.00 97.69 109 HIS A CA 1
ATOM 853 C C . HIS A 1 109 ? 17.176 -6.891 -21.657 1.00 97.69 109 HIS A C 1
ATOM 855 O O . HIS A 1 109 ? 16.333 -7.455 -20.958 1.00 97.69 109 HIS A O 1
ATOM 861 N N . ARG A 1 110 ? 18.179 -6.181 -21.121 1.00 96.94 110 ARG A N 1
ATOM 862 C CA . ARG A 1 110 ? 18.413 -6.087 -19.667 1.00 96.94 110 ARG A CA 1
ATOM 863 C C . ARG A 1 110 ? 17.216 -5.518 -18.911 1.00 96.94 110 ARG A C 1
ATOM 865 O O . ARG A 1 110 ? 16.841 -6.031 -17.858 1.00 96.94 110 ARG A O 1
ATOM 872 N N . ALA A 1 111 ? 16.595 -4.462 -19.436 1.00 95.69 111 ALA A N 1
ATOM 873 C CA . ALA A 1 111 ? 15.439 -3.849 -18.790 1.00 95.69 111 ALA A CA 1
ATOM 874 C C . ALA A 1 111 ? 14.250 -4.820 -18.713 1.00 95.69 111 ALA A C 1
ATOM 876 O O . ALA A 1 111 ? 13.616 -4.937 -17.664 1.00 95.69 111 ALA A O 1
ATOM 877 N N . LEU A 1 112 ? 13.963 -5.551 -19.793 1.00 96.75 112 LEU A N 1
ATOM 878 C CA . LEU A 1 112 ? 12.890 -6.546 -19.835 1.00 96.75 112 LEU A CA 1
ATOM 879 C C . LEU A 1 112 ? 13.222 -7.818 -19.046 1.00 96.75 112 LEU A C 1
ATOM 881 O O . LEU A 1 112 ? 12.307 -8.514 -18.603 1.00 96.75 112 LEU A O 1
ATOM 885 N N . GLU A 1 113 ? 14.491 -8.140 -18.841 1.00 96.50 113 GLU A N 1
ATOM 886 C CA . GLU A 1 113 ? 14.886 -9.254 -17.983 1.00 96.50 113 GLU A CA 1
ATOM 887 C C . GLU A 1 113 ? 14.558 -8.965 -16.511 1.00 96.50 113 GLU A C 1
ATOM 889 O O . GLU A 1 113 ? 13.973 -9.818 -15.833 1.00 96.50 113 GLU A O 1
ATOM 894 N N . ILE A 1 114 ? 14.867 -7.745 -16.058 1.00 94.69 114 ILE A N 1
ATOM 895 C CA . ILE A 1 114 ? 14.753 -7.312 -14.659 1.00 94.69 114 ILE A CA 1
ATOM 896 C C . ILE A 1 114 ? 13.335 -6.850 -14.305 1.00 94.69 114 ILE A C 1
ATOM 898 O O . ILE A 1 114 ? 12.867 -7.125 -13.205 1.00 94.69 114 ILE A O 1
ATOM 902 N N . LEU A 1 115 ? 12.635 -6.141 -15.199 1.00 96.50 115 LEU A N 1
ATOM 903 C CA . LEU A 1 115 ? 11.366 -5.470 -14.888 1.00 96.50 115 LEU A CA 1
ATOM 904 C C . LEU A 1 115 ? 10.191 -6.456 -14.762 1.00 96.50 115 LEU A C 1
ATOM 906 O O . LEU A 1 115 ? 9.354 -6.553 -15.658 1.00 96.50 115 LEU A O 1
ATOM 910 N N . LYS A 1 116 ? 10.122 -7.198 -13.660 1.00 95.75 116 LYS A N 1
ATOM 911 C CA . LYS A 1 116 ? 9.074 -8.178 -13.336 1.00 95.75 116 LYS A CA 1
ATOM 912 C C . LYS A 1 116 ? 8.561 -7.923 -11.911 1.00 95.75 116 LYS A C 1
ATOM 914 O O . LYS A 1 116 ? 9.322 -7.374 -11.116 1.00 95.75 116 LYS A O 1
ATOM 919 N N . PRO A 1 117 ? 7.311 -8.299 -11.578 1.00 95.56 117 PRO A N 1
ATOM 920 C CA . PRO A 1 117 ? 6.817 -8.199 -10.206 1.00 95.56 117 PRO A CA 1
ATOM 921 C C . PRO A 1 117 ? 7.707 -8.991 -9.245 1.00 95.56 117 PRO A C 1
ATOM 923 O O . PRO A 1 117 ? 8.031 -10.151 -9.507 1.00 95.56 117 PRO A O 1
ATOM 926 N N . THR A 1 118 ? 8.104 -8.360 -8.146 1.00 94.31 118 THR A N 1
ATOM 927 C CA . THR A 1 118 ? 9.030 -8.917 -7.149 1.00 94.31 118 THR A CA 1
ATOM 928 C C . THR A 1 118 ? 8.307 -9.503 -5.941 1.00 94.31 118 THR A C 1
ATOM 930 O O . THR A 1 118 ? 8.902 -10.249 -5.168 1.00 94.31 118 THR A O 1
ATOM 933 N N . GLY A 1 119 ? 7.027 -9.162 -5.758 1.00 91.69 119 GLY A N 1
ATOM 934 C CA . GLY A 1 119 ? 6.251 -9.507 -4.564 1.00 91.69 119 GLY A CA 1
ATOM 935 C C . GLY A 1 119 ? 6.459 -8.535 -3.397 1.00 91.69 119 GLY A C 1
ATOM 936 O O . GLY A 1 119 ? 5.782 -8.660 -2.377 1.00 91.69 119 GLY A O 1
ATOM 937 N N . ASN A 1 120 ? 7.346 -7.545 -3.547 1.00 94.25 120 ASN A N 1
ATOM 938 C CA . ASN A 1 120 ? 7.492 -6.423 -2.629 1.00 94.25 120 ASN A CA 1
ATOM 939 C C . ASN A 1 120 ? 6.867 -5.159 -3.263 1.00 94.25 120 ASN A C 1
ATOM 941 O O . ASN A 1 120 ? 7.462 -4.595 -4.185 1.00 94.25 120 ASN A O 1
ATOM 945 N N . PRO A 1 121 ? 5.704 -4.678 -2.775 1.00 94.88 121 PRO A N 1
ATOM 946 C CA . PRO A 1 121 ? 5.015 -3.529 -3.361 1.00 94.88 121 PRO A CA 1
ATOM 947 C C . PRO A 1 121 ? 5.869 -2.258 -3.435 1.00 94.88 121 PRO A C 1
ATOM 949 O O . PRO A 1 121 ? 5.788 -1.523 -4.420 1.00 94.88 121 PRO A O 1
ATOM 952 N N . PHE A 1 122 ? 6.706 -1.990 -2.429 1.00 94.44 122 PHE A N 1
ATOM 953 C CA . PHE A 1 122 ? 7.611 -0.841 -2.438 1.00 94.44 122 PHE A CA 1
ATOM 954 C C . PHE A 1 122 ? 8.633 -0.931 -3.576 1.00 94.44 122 PHE A C 1
ATOM 956 O O . PHE A 1 122 ? 8.828 0.038 -4.318 1.00 94.44 122 PHE A O 1
ATOM 963 N N . 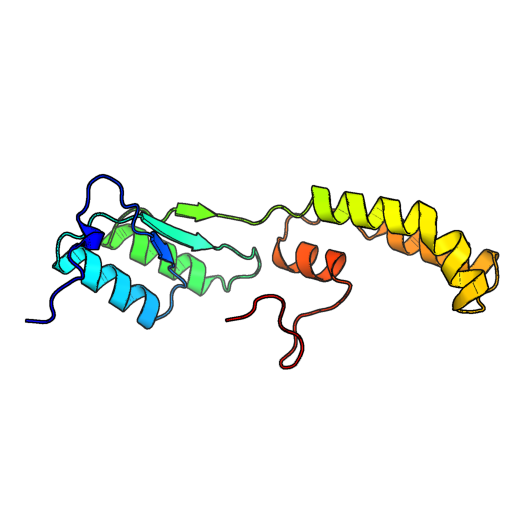LEU A 1 123 ? 9.264 -2.095 -3.746 1.00 94.88 123 LEU A N 1
ATOM 964 C CA . LEU A 1 123 ? 10.246 -2.301 -4.808 1.00 94.88 123 LEU A CA 1
ATOM 965 C C . LEU A 1 123 ? 9.591 -2.262 -6.194 1.00 94.88 123 LEU A C 1
ATOM 967 O O . LEU A 1 123 ? 10.103 -1.598 -7.095 1.00 94.88 123 LEU A O 1
ATOM 971 N N . ASP A 1 124 ? 8.422 -2.882 -6.339 1.00 95.88 124 ASP A N 1
ATOM 972 C CA . ASP A 1 124 ? 7.648 -2.883 -7.581 1.00 95.88 124 ASP A CA 1
ATOM 973 C C . ASP A 1 124 ? 7.246 -1.463 -8.004 1.00 95.88 124 ASP A C 1
ATOM 975 O O . ASP A 1 124 ? 7.370 -1.094 -9.177 1.00 95.88 124 ASP A O 1
ATOM 979 N N . LEU A 1 125 ? 6.840 -0.623 -7.046 1.00 95.12 125 LEU A N 1
ATOM 980 C CA . LEU A 1 125 ? 6.566 0.794 -7.277 1.00 95.12 125 LEU A CA 1
ATOM 981 C C . LEU A 1 125 ? 7.818 1.540 -7.762 1.00 95.12 125 LEU A C 1
ATOM 983 O O . LEU A 1 125 ? 7.737 2.300 -8.731 1.00 95.12 125 LEU A O 1
ATOM 987 N N . CYS A 1 126 ? 8.973 1.313 -7.129 1.00 94.69 126 CYS A N 1
ATOM 988 C CA . CYS A 1 126 ? 10.239 1.935 -7.524 1.00 94.69 126 CYS A CA 1
ATOM 989 C C . CYS A 1 126 ? 10.653 1.529 -8.945 1.00 94.69 126 CYS A C 1
ATOM 991 O O . CYS A 1 126 ? 11.002 2.383 -9.764 1.00 94.69 126 CYS A O 1
ATOM 993 N N . MET A 1 127 ? 10.557 0.237 -9.268 1.00 94.88 127 MET A N 1
ATOM 994 C CA . MET A 1 127 ? 10.878 -0.302 -10.590 1.00 94.88 127 MET A CA 1
ATOM 995 C C . MET A 1 127 ? 9.942 0.248 -11.668 1.00 94.88 127 MET A C 1
ATOM 997 O O . MET A 1 127 ? 10.403 0.700 -12.716 1.00 94.88 127 MET A O 1
ATOM 1001 N N . TRP A 1 128 ? 8.636 0.294 -11.398 1.00 94.56 128 TRP A N 1
ATOM 1002 C CA . TRP A 1 128 ? 7.657 0.872 -12.318 1.00 94.56 128 TRP A CA 1
ATOM 1003 C C . TRP A 1 128 ? 7.905 2.366 -12.570 1.00 94.56 128 TRP A C 1
ATOM 1005 O O . TRP A 1 128 ? 7.866 2.820 -13.719 1.00 94.56 128 TRP A O 1
ATOM 1015 N N . LYS A 1 129 ? 8.177 3.140 -11.512 1.00 91.88 129 LYS A N 1
ATOM 1016 C CA . LYS A 1 129 ? 8.457 4.581 -11.613 1.00 91.88 129 LYS A CA 1
ATOM 1017 C C . LYS A 1 129 ? 9.865 4.892 -12.127 1.00 91.88 129 LYS A C 1
ATOM 1019 O O . LYS A 1 129 ? 10.110 6.036 -12.502 1.00 91.88 129 LYS A O 1
ATOM 1024 N N . GLY A 1 130 ? 10.765 3.909 -12.161 1.00 91.69 130 GLY A N 1
ATOM 1025 C CA . GLY A 1 130 ? 12.150 4.058 -12.610 1.00 91.69 130 GLY A CA 1
ATOM 1026 C C . GLY A 1 130 ? 13.018 4.907 -11.678 1.00 91.69 130 GLY A C 1
ATOM 1027 O O . GLY A 1 130 ? 13.991 5.503 -12.131 1.00 91.69 130 GLY A O 1
ATOM 1028 N N . ARG A 1 131 ? 12.645 5.027 -10.400 1.00 92.81 131 ARG A N 1
ATOM 1029 C CA . ARG A 1 131 ? 13.365 5.818 -9.389 1.00 92.81 131 ARG A CA 1
ATOM 1030 C C . ARG A 1 131 ? 13.007 5.347 -7.985 1.00 92.81 131 ARG A C 1
ATOM 1032 O O . ARG A 1 131 ? 12.040 4.618 -7.822 1.00 92.81 131 ARG A O 1
ATOM 1039 N N . PHE A 1 132 ? 13.738 5.816 -6.981 1.00 92.56 132 PHE A N 1
ATOM 1040 C CA . PHE A 1 132 ? 13.326 5.742 -5.576 1.00 92.56 132 PHE A CA 1
ATOM 1041 C C . PHE A 1 132 ? 12.632 7.053 -5.156 1.00 92.56 132 PHE A C 1
ATOM 1043 O O . PHE A 1 132 ? 12.797 8.079 -5.837 1.00 92.56 132 PHE A O 1
ATOM 1050 N N . PRO A 1 133 ? 11.815 7.052 -4.087 1.00 88.69 133 PRO A N 1
ATOM 1051 C CA . PRO A 1 133 ? 11.246 8.285 -3.558 1.00 88.69 133 PRO A CA 1
ATOM 1052 C C . PRO A 1 133 ? 12.351 9.161 -2.950 1.00 88.69 133 PRO A C 1
ATOM 1054 O O . PRO A 1 133 ? 13.322 8.665 -2.386 1.00 88.69 133 PRO A O 1
ATOM 1057 N N . PHE A 1 134 ? 12.202 10.478 -3.067 1.00 86.88 134 PHE A N 1
ATOM 1058 C CA . PHE A 1 134 ? 13.098 11.467 -2.462 1.00 86.88 134 PHE A CA 1
ATOM 1059 C C . PHE A 1 134 ? 12.314 12.740 -2.133 1.00 86.88 134 PHE A C 1
ATOM 1061 O O . PHE A 1 134 ? 11.223 12.948 -2.663 1.00 86.88 134 PHE A O 1
ATOM 1068 N N . ASN A 1 135 ? 12.877 13.624 -1.305 1.00 79.44 135 ASN A N 1
ATOM 1069 C CA . ASN A 1 135 ? 12.150 14.760 -0.713 1.00 79.44 135 ASN A CA 1
ATOM 1070 C C . ASN A 1 135 ? 11.430 15.673 -1.724 1.00 79.44 135 ASN A C 1
ATOM 1072 O O . ASN A 1 135 ? 10.362 16.191 -1.425 1.00 79.44 135 ASN A O 1
ATOM 1076 N N . LYS A 1 136 ? 11.992 15.875 -2.923 1.00 82.56 136 LYS A N 1
ATOM 1077 C CA . LYS A 1 136 ? 11.407 16.729 -3.979 1.00 82.56 136 LYS A CA 1
ATOM 1078 C C . LYS A 1 136 ? 10.586 15.960 -5.023 1.00 82.56 136 LYS A C 1
ATOM 1080 O O . LYS A 1 136 ? 10.068 16.556 -5.959 1.00 82.56 136 LYS A O 1
ATOM 1085 N N . GLY A 1 137 ? 10.484 14.646 -4.880 1.00 81.62 137 GLY A N 1
ATOM 1086 C CA . GLY A 1 137 ? 9.728 13.776 -5.767 1.00 81.62 137 GLY A CA 1
ATOM 1087 C C . GLY A 1 137 ? 9.156 12.616 -4.970 1.00 81.62 137 GLY A C 1
ATOM 1088 O O . GLY A 1 137 ? 9.594 11.481 -5.171 1.00 81.62 137 GLY A O 1
ATOM 1089 N N . PRO A 1 138 ? 8.206 12.847 -4.055 1.00 81.25 138 PRO A N 1
ATOM 1090 C CA . PRO A 1 138 ? 7.548 11.737 -3.391 1.00 81.25 138 PRO A CA 1
ATOM 1091 C C . PRO A 1 138 ? 6.736 10.926 -4.416 1.00 81.25 138 PRO A C 1
ATOM 1093 O O . PRO A 1 138 ? 6.476 11.374 -5.538 1.00 81.25 138 PRO A O 1
ATOM 1096 N N . PHE A 1 139 ? 6.380 9.692 -4.069 1.00 80.69 139 PHE A N 1
ATOM 1097 C CA . PHE A 1 139 ? 5.409 8.918 -4.854 1.00 80.69 139 PHE A CA 1
ATOM 1098 C C . PHE A 1 139 ? 3.971 9.193 -4.442 1.00 80.69 139 PHE A C 1
ATOM 1100 O O . PHE A 1 139 ? 3.070 9.070 -5.268 1.00 80.69 139 PHE A O 1
ATOM 1107 N N . LEU A 1 140 ? 3.784 9.563 -3.178 1.00 67.12 140 LEU A N 1
ATOM 1108 C CA . LEU A 1 140 ? 2.508 9.926 -2.594 1.00 67.12 140 LEU A CA 1
ATOM 1109 C C . LEU A 1 140 ? 2.568 11.407 -2.240 1.00 67.12 140 LEU A C 1
ATOM 1111 O O . LEU A 1 140 ? 3.502 11.850 -1.576 1.00 67.12 140 LEU A O 1
ATOM 1115 N N . HIS A 1 141 ? 1.587 12.165 -2.710 1.00 57.12 141 HIS A N 1
ATOM 1116 C CA . HIS A 1 141 ? 1.367 13.515 -2.216 1.00 57.12 141 HIS A CA 1
ATOM 1117 C C . HIS A 1 141 ? 0.589 13.377 -0.907 1.00 57.12 141 HIS A C 1
ATOM 1119 O O . HIS A 1 141 ? -0.517 12.837 -0.920 1.00 57.12 141 HIS A O 1
ATOM 1125 N N . VAL A 1 142 ? 1.227 13.767 0.197 1.00 46.22 142 VAL A N 1
ATOM 1126 C CA . VAL A 1 142 ? 0.596 13.888 1.519 1.00 46.22 142 VAL A CA 1
ATOM 1127 C C . VAL A 1 142 ? -0.004 15.279 1.640 1.00 46.22 142 VAL A C 1
ATOM 1129 O O . VAL A 1 142 ? 0.683 16.229 1.195 1.00 46.22 142 VAL A O 1
#

Organism: NCBI:txid2058152